Protein AF-A0A109IK95-F1 (afdb_monomer_lite)

Radius of gyration: 15.63 Å; chains: 1; bounding box: 46×41×40 Å

Foldseek 3Di:
DDDPPVPQQWLLNLLLQLCCQLPVVCSVCSVVLLVCLLVVLQDQLDDDDDRPPDDQDDDDDDRDLSSCLLNLLLQLLLPDDDPDDDPPVVVVSVVCVVVVNDRGGDDPCVLVCLVSSLVSLQVCQVVSVHDNVSSNSSSVSSSVVSPVVVVVVPD

Structure (mmCIF, N/CA/C/O backbone):
data_AF-A0A109IK95-F1
#
_entry.id   AF-A0A109IK95-F1
#
loop_
_atom_site.group_PDB
_atom_site.id
_atom_site.type_symbol
_atom_site.label_atom_id
_atom_site.label_alt_id
_atom_site.label_comp_id
_atom_site.label_asym_id
_atom_site.label_entity_id
_atom_site.label_seq_id
_atom_site.pdbx_PDB_ins_code
_atom_site.Cartn_x
_atom_site.Cartn_y
_atom_site.Cartn_z
_atom_site.occupancy
_atom_site.B_iso_or_equiv
_atom_site.auth_seq_id
_atom_site.auth_comp_id
_atom_site.auth_asym_id
_atom_site.auth_atom_id
_atom_site.pdbx_PDB_model_num
ATOM 1 N N . MET A 1 1 ? 22.476 -27.766 6.161 1.00 34.78 1 MET A N 1
ATOM 2 C CA . MET A 1 1 ? 21.146 -28.120 5.622 1.00 34.78 1 MET A CA 1
ATOM 3 C C . MET A 1 1 ? 20.211 -26.968 5.961 1.00 34.78 1 MET A C 1
ATOM 5 O O . MET A 1 1 ? 19.848 -26.834 7.115 1.00 34.78 1 MET A O 1
ATOM 9 N N . THR A 1 2 ? 20.192 -25.912 5.146 1.00 47.25 2 THR A N 1
ATOM 10 C CA . THR A 1 2 ? 19.289 -25.708 3.989 1.00 47.25 2 THR A CA 1
ATOM 11 C C . THR A 1 2 ? 17.828 -25.560 4.389 1.00 47.25 2 THR A C 1
ATOM 13 O O . THR A 1 2 ? 17.084 -26.528 4.333 1.00 47.25 2 THR A O 1
ATOM 16 N N . GLU A 1 3 ? 17.442 -24.327 4.704 1.00 32.38 3 GLU A N 1
ATOM 17 C CA . GLU A 1 3 ? 16.189 -23.728 4.240 1.00 32.38 3 GLU A CA 1
ATOM 18 C C . GLU A 1 3 ? 16.310 -22.203 4.387 1.00 32.38 3 GLU A C 1
ATOM 20 O O . GLU A 1 3 ? 15.691 -21.573 5.238 1.00 32.38 3 GLU A O 1
ATOM 25 N N . SER A 1 4 ? 17.113 -21.569 3.522 1.00 40.03 4 SER A N 1
ATOM 26 C CA . SER A 1 4 ? 16.740 -20.218 3.091 1.00 40.03 4 SER A CA 1
ATOM 27 C C . SER A 1 4 ? 15.509 -20.413 2.219 1.00 40.03 4 SER A C 1
ATOM 29 O O . SER A 1 4 ? 15.605 -20.477 0.993 1.00 40.03 4 SER A O 1
ATOM 31 N N . THR A 1 5 ? 14.358 -20.650 2.856 1.00 42.91 5 THR A N 1
ATOM 32 C CA . THR A 1 5 ? 13.072 -20.615 2.182 1.00 42.91 5 THR A CA 1
ATOM 33 C C . THR A 1 5 ? 12.976 -19.195 1.675 1.00 42.91 5 THR A C 1
ATOM 35 O O . THR A 1 5 ? 12.743 -18.256 2.432 1.00 42.91 5 THR A O 1
ATOM 38 N N . ASP A 1 6 ? 13.264 -19.052 0.392 1.00 49.34 6 ASP A N 1
ATOM 39 C CA . ASP A 1 6 ? 13.100 -17.876 -0.438 1.00 49.34 6 ASP A CA 1
ATOM 40 C C . ASP A 1 6 ? 11.605 -17.547 -0.477 1.00 49.34 6 ASP A C 1
ATOM 42 O O . ASP A 1 6 ? 10.877 -17.797 -1.446 1.00 49.34 6 ASP A O 1
ATOM 46 N N . ARG A 1 7 ? 11.106 -17.136 0.692 1.00 56.69 7 ARG A N 1
ATOM 47 C CA . ARG A 1 7 ? 9.708 -16.899 0.969 1.00 56.69 7 ARG A CA 1
ATOM 48 C C . ARG A 1 7 ? 9.412 -15.638 0.204 1.00 56.69 7 ARG A C 1
ATOM 50 O O . ARG A 1 7 ? 9.756 -14.536 0.615 1.00 56.69 7 ARG A O 1
ATOM 57 N N . SER A 1 8 ? 8.865 -15.838 -0.987 1.00 68.62 8 SER A N 1
ATOM 58 C CA . SER A 1 8 ? 8.452 -14.743 -1.844 1.00 68.62 8 SER A CA 1
ATOM 59 C C . SER A 1 8 ? 7.472 -13.905 -1.038 1.00 68.62 8 SER A C 1
ATOM 61 O O . SER A 1 8 ? 6.369 -14.380 -0.764 1.00 68.62 8 SER A O 1
ATOM 63 N N . LEU A 1 9 ? 7.917 -12.713 -0.626 1.00 79.06 9 LEU A N 1
ATOM 64 C CA . LEU A 1 9 ? 7.123 -11.746 0.123 1.00 79.06 9 LEU A CA 1
ATOM 65 C C . LEU A 1 9 ? 5.768 -11.625 -0.566 1.00 79.06 9 LEU A C 1
ATOM 67 O O . LEU A 1 9 ? 5.720 -11.419 -1.780 1.00 79.06 9 LEU A O 1
ATOM 71 N N . ARG A 1 10 ? 4.668 -11.811 0.152 1.00 85.94 10 ARG A N 1
ATOM 72 C CA . ARG A 1 10 ? 3.338 -11.632 -0.423 1.00 85.94 10 ARG A CA 1
ATOM 73 C C . ARG A 1 10 ? 2.799 -10.246 -0.121 1.00 85.94 10 ARG A C 1
ATOM 75 O O . ARG A 1 10 ? 3.334 -9.501 0.698 1.00 85.94 10 ARG A O 1
ATOM 82 N N . LEU A 1 11 ? 1.745 -9.867 -0.837 1.00 85.19 11 LEU A N 1
ATOM 83 C CA . LEU A 1 11 ? 1.084 -8.587 -0.617 1.00 85.19 11 LEU A CA 1
ATOM 84 C C . LEU A 1 11 ? 0.525 -8.492 0.809 1.00 85.19 11 LEU A C 1
ATOM 86 O O . LEU A 1 11 ? 0.658 -7.438 1.422 1.00 85.19 11 LEU A O 1
ATOM 90 N N . SER A 1 12 ? -0.067 -9.573 1.328 1.00 87.62 12 SER A N 1
ATOM 91 C CA . SER A 1 12 ? -0.533 -9.644 2.719 1.00 87.62 12 SER A CA 1
ATOM 92 C C . SER A 1 12 ? 0.603 -9.423 3.721 1.00 87.62 12 SER A C 1
ATOM 94 O O . SER A 1 12 ? 0.470 -8.547 4.568 1.00 87.62 12 SER A O 1
ATOM 96 N N . ASP A 1 13 ? 1.742 -10.106 3.559 1.00 89.75 13 ASP A N 1
ATOM 97 C CA . ASP A 1 13 ? 2.929 -9.923 4.411 1.00 89.75 13 ASP A CA 1
ATOM 98 C C . ASP A 1 13 ? 3.386 -8.453 4.432 1.00 89.75 13 ASP A C 1
ATOM 100 O O . ASP A 1 13 ? 3.570 -7.848 5.490 1.00 89.75 13 ASP A O 1
ATOM 104 N N . LEU A 1 14 ? 3.503 -7.837 3.248 1.00 89.25 14 LEU A N 1
ATOM 105 C CA . LEU A 1 14 ? 3.888 -6.431 3.121 1.00 89.25 14 LEU A CA 1
ATOM 106 C C . LEU A 1 14 ? 2.871 -5.502 3.800 1.00 89.25 14 LEU A C 1
ATOM 108 O O . LEU A 1 14 ? 3.261 -4.542 4.462 1.00 89.25 14 LEU A O 1
ATOM 112 N N . VAL A 1 15 ? 1.573 -5.767 3.643 1.00 91.19 15 VAL A N 1
ATOM 113 C CA . VAL A 1 15 ? 0.511 -4.976 4.276 1.00 91.19 15 VAL A CA 1
ATOM 114 C C . VAL A 1 15 ? 0.558 -5.109 5.794 1.00 91.19 15 VAL A C 1
ATOM 116 O O . VAL A 1 15 ? 0.481 -4.091 6.480 1.00 91.19 15 VAL A O 1
ATOM 119 N N . GLU A 1 16 ? 0.726 -6.319 6.325 1.00 91.75 16 GLU A N 1
ATOM 120 C CA . GLU A 1 16 ? 0.852 -6.545 7.765 1.00 91.75 16 GLU A CA 1
ATOM 121 C C . GLU A 1 16 ? 2.015 -5.749 8.352 1.00 91.75 16 GLU A C 1
ATOM 123 O O . GLU A 1 16 ? 1.851 -5.044 9.348 1.00 91.75 16 GLU A O 1
ATOM 128 N N . GLU A 1 17 ? 3.186 -5.813 7.721 1.00 93.94 17 GLU A N 1
ATOM 129 C CA . GLU A 1 17 ? 4.361 -5.080 8.181 1.00 93.94 17 GLU A CA 1
ATOM 130 C C . GLU A 1 17 ? 4.183 -3.560 8.083 1.00 93.94 17 GLU A C 1
ATOM 132 O O . GLU A 1 17 ? 4.618 -2.821 8.976 1.00 93.94 17 GLU A O 1
ATOM 137 N N . VAL A 1 18 ? 3.516 -3.079 7.031 1.00 94.00 18 VAL A N 1
ATOM 138 C CA . VAL A 1 18 ? 3.189 -1.658 6.868 1.00 94.00 18 VAL A CA 1
ATOM 139 C C . VAL A 1 18 ? 2.218 -1.193 7.945 1.00 94.00 18 VAL A C 1
ATOM 141 O O . VAL A 1 18 ? 2.452 -0.145 8.540 1.00 94.00 18 VAL A O 1
ATOM 144 N N . VAL A 1 19 ? 1.172 -1.961 8.252 1.00 92.88 19 VAL A N 1
ATOM 145 C CA . VAL A 1 19 ? 0.200 -1.617 9.301 1.00 92.88 19 VAL A CA 1
ATOM 146 C C . VAL A 1 19 ? 0.852 -1.655 10.677 1.00 92.88 19 VAL A C 1
ATOM 148 O O . VAL A 1 19 ? 0.712 -0.692 11.424 1.00 92.88 19 VAL A O 1
ATOM 151 N N . ARG A 1 20 ? 1.653 -2.682 10.986 1.00 94.19 20 ARG A N 1
ATOM 152 C CA . ARG A 1 20 ? 2.430 -2.738 12.238 1.00 94.19 20 ARG A CA 1
ATOM 153 C C . ARG A 1 20 ? 3.356 -1.530 12.398 1.00 94.19 20 ARG A C 1
ATOM 155 O O . ARG A 1 20 ? 3.565 -1.067 13.513 1.00 94.19 20 ARG A O 1
ATOM 162 N N . THR A 1 21 ? 3.894 -1.012 11.292 1.00 93.50 21 THR A N 1
ATOM 163 C CA . THR A 1 21 ? 4.779 0.163 11.293 1.00 93.50 21 THR A CA 1
ATOM 164 C C . THR A 1 21 ? 3.998 1.485 11.384 1.00 93.50 21 THR A C 1
ATOM 166 O O . THR A 1 21 ? 4.419 2.388 12.099 1.00 93.50 21 THR A O 1
ATOM 169 N N . ALA A 1 22 ? 2.883 1.629 10.662 1.00 91.06 22 ALA A N 1
ATOM 170 C CA . ALA A 1 22 ? 2.164 2.900 10.509 1.00 91.06 22 ALA A CA 1
ATOM 171 C C . ALA A 1 22 ? 1.025 3.118 11.521 1.00 91.06 22 ALA A C 1
ATOM 173 O O . ALA A 1 22 ? 0.701 4.259 11.846 1.00 91.06 22 ALA A O 1
ATOM 174 N N . ALA A 1 23 ? 0.391 2.039 11.975 1.00 90.19 23 ALA A N 1
ATOM 175 C CA . ALA A 1 23 ? -0.743 2.044 12.893 1.00 90.19 23 ALA A CA 1
ATOM 176 C C . ALA A 1 23 ? -0.713 0.786 13.784 1.00 90.19 23 ALA A C 1
ATOM 178 O O . ALA A 1 23 ? -1.600 -0.066 13.681 1.00 90.19 23 ALA A O 1
ATOM 179 N N . PRO A 1 24 ? 0.295 0.640 14.667 1.00 89.94 24 PRO A N 1
ATOM 180 C CA . PRO A 1 24 ? 0.443 -0.542 15.519 1.00 89.94 24 PRO A CA 1
ATOM 181 C C . PRO A 1 24 ? -0.809 -0.837 16.356 1.00 89.94 24 PRO A C 1
ATOM 183 O O . PRO A 1 24 ? -1.153 -2.002 16.548 1.00 89.94 24 PRO A O 1
ATOM 186 N N . GLN A 1 25 ? -1.538 0.198 16.776 1.00 86.94 25 GLN A N 1
ATOM 187 C CA . GLN A 1 25 ? -2.802 0.091 17.508 1.00 86.94 25 GLN A CA 1
ATOM 188 C C . GLN A 1 25 ? -3.927 -0.612 16.725 1.00 86.94 25 GLN A C 1
ATOM 190 O O . GLN A 1 25 ? -4.870 -1.109 17.330 1.00 86.94 25 GLN A O 1
ATOM 195 N N . GLU A 1 26 ? -3.833 -0.688 15.394 1.00 87.12 26 GLU A N 1
ATOM 196 C CA . GLU A 1 26 ? -4.824 -1.343 14.530 1.00 87.12 26 GLU A CA 1
ATOM 197 C C . GLU A 1 26 ? -4.424 -2.779 14.146 1.00 87.12 26 GLU A C 1
ATOM 199 O O . GLU A 1 26 ? -5.179 -3.476 13.472 1.00 87.12 26 GLU A O 1
ATOM 204 N N . THR A 1 27 ? -3.258 -3.260 14.597 1.00 89.25 27 THR A N 1
ATOM 205 C CA . THR A 1 27 ? -2.719 -4.594 14.258 1.00 89.25 27 THR A CA 1
ATOM 206 C C . THR A 1 27 ? -3.680 -5.726 14.628 1.00 89.25 27 THR A C 1
ATOM 208 O O . THR A 1 27 ? -3.740 -6.729 13.921 1.00 89.25 27 THR A O 1
ATOM 211 N N . ALA A 1 28 ? -4.470 -5.566 15.695 1.00 88.12 28 ALA A N 1
ATOM 212 C CA . ALA A 1 28 ? -5.464 -6.557 16.118 1.00 88.12 28 ALA A CA 1
ATOM 213 C C . ALA A 1 28 ? -6.548 -6.822 15.054 1.00 88.12 28 ALA A C 1
ATOM 215 O O . ALA A 1 28 ? -7.148 -7.892 15.047 1.00 88.12 28 ALA A O 1
ATOM 216 N N . LEU A 1 29 ? -6.766 -5.874 14.138 1.00 84.25 29 LEU A N 1
ATOM 217 C CA . LEU A 1 29 ? -7.758 -5.965 13.067 1.00 84.25 29 LEU A CA 1
ATOM 218 C C . LEU A 1 29 ? -7.189 -6.583 11.782 1.00 84.25 29 LEU A C 1
ATOM 220 O O . LEU A 1 29 ? -7.946 -6.867 10.856 1.00 84.25 29 LEU A O 1
ATOM 224 N N . LEU A 1 30 ? -5.871 -6.808 11.702 1.00 85.44 30 LEU A N 1
ATOM 225 C CA . LEU A 1 30 ? -5.227 -7.363 10.508 1.00 85.44 30 LEU A CA 1
ATOM 226 C C . LEU A 1 30 ? -5.818 -8.704 10.060 1.00 85.44 30 LEU A C 1
ATOM 228 O O . LEU A 1 30 ? -6.077 -8.824 8.866 1.00 85.44 30 LEU A O 1
ATOM 232 N N . PRO A 1 31 ? -6.077 -9.693 10.940 1.00 86.94 31 PRO A N 1
ATOM 233 C CA . PRO A 1 31 ? -6.631 -10.969 10.493 1.00 86.94 31 PRO A CA 1
ATOM 234 C C . PRO A 1 31 ? -7.993 -10.805 9.810 1.00 86.94 31 PRO A C 1
ATOM 236 O O . PRO A 1 31 ? -8.222 -11.371 8.743 1.00 86.94 31 PRO A O 1
ATOM 239 N N . GLU A 1 32 ? -8.871 -9.983 10.389 1.00 82.62 32 GLU A N 1
ATOM 240 C CA . GLU A 1 32 ? -10.211 -9.722 9.859 1.00 82.62 32 GLU A CA 1
ATOM 241 C C . GLU A 1 32 ? -10.151 -8.948 8.538 1.00 82.62 32 GLU A C 1
ATOM 243 O O . GLU A 1 32 ? -10.781 -9.337 7.556 1.00 82.62 32 GLU A O 1
ATOM 248 N N . VAL A 1 33 ? -9.347 -7.883 8.476 1.00 83.31 33 VAL A N 1
ATOM 249 C CA . VAL A 1 33 ? -9.224 -7.047 7.274 1.00 83.31 33 VAL A CA 1
ATOM 250 C C . VAL A 1 33 ? -8.525 -7.799 6.142 1.00 83.31 33 VAL A C 1
ATOM 252 O O . VAL A 1 33 ? -8.962 -7.712 4.997 1.00 83.31 33 VAL A O 1
ATOM 255 N N . THR A 1 34 ? -7.488 -8.587 6.432 1.00 85.88 34 THR A N 1
ATOM 256 C CA . THR A 1 34 ? -6.841 -9.456 5.439 1.00 85.88 34 THR A CA 1
ATOM 257 C C . THR A 1 34 ? -7.822 -10.504 4.919 1.00 85.88 34 THR A C 1
ATOM 259 O O . THR A 1 34 ? -7.935 -10.672 3.705 1.00 85.88 34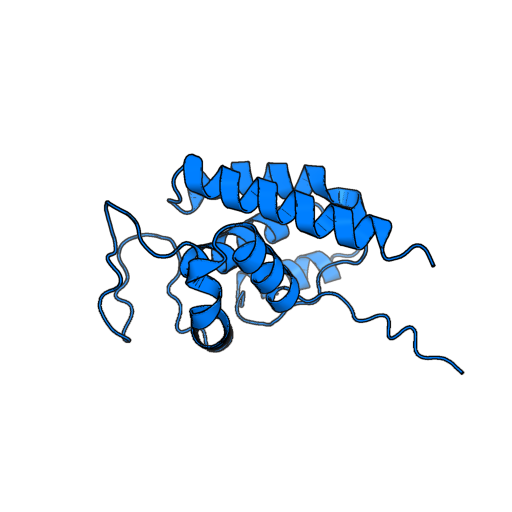 THR A O 1
ATOM 262 N N . ALA A 1 35 ? -8.591 -11.163 5.794 1.00 83.69 35 ALA A N 1
ATOM 263 C CA . ALA A 1 35 ? -9.613 -12.119 5.370 1.00 83.69 35 ALA A CA 1
ATOM 264 C C . ALA A 1 35 ? -10.682 -11.454 4.488 1.00 83.69 35 ALA A C 1
ATOM 266 O O . ALA A 1 35 ? -10.978 -11.956 3.405 1.00 83.69 35 ALA A O 1
ATOM 267 N N . ALA A 1 36 ? -11.194 -10.288 4.891 1.00 79.81 36 ALA A N 1
ATOM 268 C CA . ALA A 1 36 ? -12.177 -9.528 4.124 1.00 79.81 36 ALA A CA 1
ATOM 269 C C . ALA A 1 36 ? -11.620 -9.044 2.772 1.00 79.81 36 ALA A C 1
ATOM 271 O O . ALA A 1 36 ? -12.337 -9.034 1.771 1.00 79.81 36 ALA A O 1
ATOM 272 N N . TRP A 1 37 ? -10.338 -8.669 2.699 1.00 80.62 37 TRP A N 1
ATOM 273 C CA . TRP A 1 37 ? -9.678 -8.329 1.435 1.00 80.62 37 TRP A CA 1
ATOM 274 C C . TRP A 1 37 ? -9.635 -9.528 0.486 1.00 80.62 37 TRP A C 1
ATOM 276 O O . TRP A 1 37 ? -10.023 -9.414 -0.678 1.00 80.62 37 TRP A O 1
ATOM 286 N N . LEU A 1 38 ? -9.184 -10.680 0.988 1.00 81.81 38 LEU A N 1
ATOM 287 C CA . LEU A 1 38 ? -9.022 -11.902 0.201 1.00 81.81 38 LEU A CA 1
ATOM 288 C C . LEU A 1 38 ? -10.367 -12.505 -0.226 1.00 81.81 38 LEU A C 1
ATOM 290 O O . LEU A 1 38 ? -10.492 -12.992 -1.348 1.00 81.81 38 LEU A O 1
ATOM 294 N N . ALA A 1 39 ? -11.391 -12.408 0.625 1.00 77.38 39 ALA A N 1
ATOM 295 C CA . ALA A 1 39 ? -12.770 -12.765 0.289 1.00 77.38 39 ALA A CA 1
ATOM 296 C C . ALA A 1 39 ? -13.398 -11.792 -0.725 1.00 77.38 39 ALA A C 1
ATOM 298 O O . ALA A 1 39 ? -14.318 -12.145 -1.462 1.00 77.38 39 ALA A O 1
ATOM 299 N N . GLY A 1 40 ? -12.864 -10.571 -0.821 1.00 70.56 40 GLY A N 1
ATOM 300 C CA . GLY A 1 40 ? -13.411 -9.521 -1.670 1.00 70.56 40 GLY A CA 1
ATOM 301 C C . GLY A 1 40 ? -14.565 -8.740 -1.061 1.00 70.56 40 GLY A C 1
ATOM 302 O O . GLY A 1 40 ? -15.296 -8.073 -1.796 1.00 70.56 40 GLY A O 1
ATOM 303 N N . ASP A 1 41 ? -14.700 -8.810 0.256 1.00 69.00 41 ASP A N 1
ATOM 304 C CA . ASP A 1 41 ? -15.738 -8.146 1.034 1.00 69.00 41 ASP A CA 1
ATOM 305 C C . ASP A 1 41 ? -15.366 -6.699 1.387 1.00 69.00 41 ASP A C 1
ATOM 307 O O . ASP A 1 41 ? -16.238 -5.892 1.718 1.00 69.00 41 ASP A O 1
ATOM 311 N N . LEU A 1 42 ? -14.084 -6.328 1.270 1.00 66.06 42 LEU A N 1
ATOM 312 C CA . LEU A 1 42 ? -13.667 -4.926 1.303 1.00 66.06 42 LEU A CA 1
ATOM 313 C C . LEU A 1 42 ? -14.068 -4.230 -0.008 1.00 66.06 42 LEU A C 1
ATOM 315 O O . LEU A 1 42 ? -13.677 -4.642 -1.105 1.00 66.06 42 LEU A O 1
ATOM 319 N N . GLY A 1 43 ? -14.875 -3.172 0.114 1.00 53.44 43 GLY A N 1
ATOM 320 C CA . GLY A 1 43 ? -15.334 -2.367 -1.019 1.00 53.44 43 GLY A CA 1
ATOM 321 C C . GLY A 1 43 ? -14.183 -1.673 -1.755 1.00 53.44 43 GLY A C 1
ATOM 322 O O . GLY A 1 43 ? -13.128 -1.406 -1.179 1.00 53.44 43 GLY A O 1
ATOM 323 N N . GLU A 1 44 ? -14.382 -1.361 -3.040 1.00 50.62 44 GLU A N 1
ATOM 324 C CA . GLU A 1 44 ? -13.425 -0.531 -3.776 1.00 50.62 44 GLU A CA 1
ATOM 325 C C . GLU A 1 44 ? -13.428 0.906 -3.232 1.00 50.62 44 GLU A C 1
ATOM 327 O O . GLU A 1 44 ? -14.497 1.455 -2.940 1.00 50.62 44 GLU A O 1
ATOM 332 N N . PRO A 1 45 ? -12.260 1.563 -3.134 1.00 48.44 45 PRO A N 1
ATOM 333 C CA . PRO A 1 45 ? -12.167 2.947 -2.693 1.00 48.44 45 PRO A CA 1
ATOM 334 C C . PRO A 1 45 ? -12.577 3.913 -3.817 1.00 48.44 45 PRO A C 1
ATOM 336 O O . PRO A 1 45 ? -11.782 4.742 -4.240 1.00 48.44 45 PRO A O 1
ATOM 339 N N . VAL A 1 46 ? -13.801 3.818 -4.345 1.00 37.16 46 VAL A N 1
ATOM 340 C CA . VAL A 1 46 ? -14.394 4.884 -5.167 1.00 37.16 46 VAL A CA 1
ATOM 341 C C . VAL A 1 46 ? -15.906 4.946 -4.942 1.00 37.16 46 VAL A C 1
ATOM 343 O O . VAL A 1 46 ? -16.642 4.041 -5.311 1.00 37.16 46 VAL A O 1
ATOM 346 N N . ARG A 1 47 ? -16.339 6.083 -4.381 1.00 36.06 47 ARG A N 1
ATOM 347 C CA . ARG A 1 47 ? -17.719 6.594 -4.283 1.00 36.06 47 ARG A CA 1
ATOM 348 C C . ARG A 1 47 ? -18.753 5.631 -3.681 1.00 36.06 47 ARG A C 1
ATOM 350 O O . ARG A 1 47 ? -19.427 4.895 -4.382 1.00 36.06 47 ARG A O 1
ATOM 357 N N . VAL A 1 48 ? -18.967 5.802 -2.373 1.00 39.41 48 VAL A N 1
ATOM 358 C CA . VAL A 1 48 ? -20.229 5.496 -1.671 1.00 39.41 48 VAL A CA 1
ATOM 359 C C . VAL A 1 48 ? -20.732 4.064 -1.910 1.00 39.41 48 VAL A C 1
ATOM 361 O O . VAL A 1 48 ? -21.744 3.836 -2.564 1.00 39.41 48 VAL A O 1
ATOM 364 N N . GLY A 1 49 ? -20.036 3.081 -1.341 1.00 32.44 49 GLY A N 1
ATOM 365 C CA . GLY A 1 49 ? -20.464 1.683 -1.356 1.00 32.44 49 GLY A CA 1
ATOM 366 C C . GLY A 1 49 ? -20.509 1.115 0.055 1.00 32.44 49 GLY A C 1
ATOM 367 O O . GLY A 1 49 ? -19.469 0.928 0.674 1.00 32.44 49 GLY A O 1
ATOM 368 N N . ARG A 1 50 ? -21.720 0.862 0.565 1.00 37.31 50 ARG A N 1
ATOM 369 C CA . ARG A 1 50 ? -22.005 0.183 1.843 1.00 37.31 50 ARG A CA 1
ATOM 370 C C . ARG A 1 50 ? -21.123 -1.061 2.025 1.00 37.31 50 ARG A C 1
ATOM 372 O O . ARG A 1 50 ? -21.312 -2.045 1.314 1.00 37.31 50 ARG A O 1
ATOM 379 N N . TRP A 1 51 ? -20.264 -1.064 3.043 1.00 43.62 51 TRP A N 1
ATOM 380 C CA . TRP A 1 51 ? -19.763 -2.312 3.618 1.00 43.62 51 TRP A CA 1
ATOM 381 C C . TRP A 1 51 ? -20.916 -3.011 4.362 1.00 43.62 51 TRP A C 1
ATOM 383 O O . TRP A 1 51 ? -21.680 -2.368 5.088 1.00 43.62 51 TRP A O 1
ATOM 393 N N . ARG A 1 52 ? -21.086 -4.320 4.139 1.00 39.47 52 ARG A N 1
ATOM 394 C CA . ARG A 1 52 ? -22.170 -5.150 4.705 1.00 39.47 52 ARG A CA 1
ATOM 395 C C . ARG A 1 52 ? -21.805 -5.803 6.050 1.00 39.47 52 ARG A C 1
ATOM 397 O O . ARG A 1 52 ? -22.491 -6.733 6.452 1.00 39.47 52 ARG A O 1
ATOM 404 N N . GLY A 1 53 ? -20.778 -5.309 6.745 1.00 40.00 53 GLY A N 1
ATOM 405 C CA . GLY A 1 53 ? -20.337 -5.841 8.045 1.00 40.00 53 GLY A CA 1
ATOM 406 C C . GLY A 1 53 ? -20.475 -4.898 9.252 1.00 40.00 53 GLY A C 1
ATOM 407 O O . GLY A 1 53 ? -20.122 -5.286 10.356 1.00 40.00 53 GLY A O 1
ATOM 408 N N . GLY A 1 54 ? -21.000 -3.675 9.087 1.00 37.38 54 GLY A N 1
ATOM 409 C CA . GLY A 1 54 ? -21.148 -2.694 10.181 1.00 37.38 54 GLY A CA 1
ATOM 410 C C . GLY A 1 54 ? -20.561 -1.329 9.823 1.00 37.38 54 GLY A C 1
ATOM 411 O O . GLY A 1 54 ? -19.504 -1.235 9.245 1.00 37.38 54 GLY A O 1
ATOM 412 N N . ARG A 1 55 ? -21.238 -0.211 10.071 1.00 37.56 55 ARG A N 1
ATOM 413 C CA . ARG A 1 55 ? -20.767 1.107 9.591 1.00 37.56 55 ARG A CA 1
ATOM 414 C C . ARG A 1 55 ? -19.338 1.445 10.071 1.00 37.56 55 ARG A C 1
ATOM 416 O O . ARG A 1 55 ? -19.181 1.957 11.170 1.00 37.56 55 ARG A O 1
ATOM 423 N N . ILE A 1 56 ? -18.325 1.269 9.223 1.00 41.81 56 ILE A N 1
ATOM 424 C CA . ILE A 1 56 ? -17.078 2.034 9.306 1.00 41.81 56 ILE A CA 1
ATOM 425 C C . ILE A 1 56 ? -17.285 3.224 8.371 1.00 41.81 56 ILE A C 1
ATOM 427 O O . ILE A 1 56 ? -17.507 3.050 7.172 1.00 41.81 56 ILE A O 1
ATOM 431 N N . GLY A 1 57 ? -17.368 4.415 8.967 1.00 37.25 57 GLY A N 1
ATOM 432 C CA . GLY A 1 57 ? -17.821 5.656 8.343 1.00 37.25 57 GLY A CA 1
ATOM 433 C C . GLY A 1 57 ? -17.165 5.926 6.992 1.00 37.25 57 GLY A C 1
ATOM 434 O O . GLY A 1 57 ? -15.954 6.093 6.879 1.00 37.25 57 GLY A O 1
ATOM 435 N N . VAL A 1 58 ? -18.001 5.982 5.958 1.00 40.03 58 VAL A N 1
ATOM 436 C CA . VAL A 1 58 ? -17.638 6.467 4.631 1.00 40.03 58 VAL A CA 1
ATOM 437 C C . VAL A 1 58 ? -17.901 7.970 4.628 1.00 40.03 58 VAL A C 1
ATOM 439 O O . VAL A 1 58 ? -19.046 8.393 4.494 1.00 40.03 58 VAL A O 1
ATOM 442 N N . GLY A 1 59 ? -16.829 8.749 4.772 1.00 38.22 59 GLY A N 1
ATOM 443 C CA . GLY A 1 59 ? -16.813 10.201 4.599 1.00 38.22 59 GLY A CA 1
ATOM 444 C C . GLY A 1 59 ? -16.571 10.979 5.891 1.00 38.22 59 GLY A C 1
ATOM 445 O O . GLY A 1 59 ? -17.458 11.036 6.730 1.00 38.22 59 GLY A O 1
ATOM 446 N N . LEU A 1 60 ? -15.418 11.662 5.936 1.00 40.56 60 LEU A N 1
ATOM 447 C CA . LEU A 1 60 ? -15.059 12.740 6.871 1.00 40.56 60 LEU A CA 1
ATOM 448 C C . LEU A 1 60 ? -14.743 12.247 8.306 1.00 40.56 60 LEU A C 1
ATOM 450 O O . LEU A 1 60 ? -15.618 11.798 9.030 1.00 40.56 60 LEU A O 1
ATOM 454 N N . ASP A 1 61 ? -13.464 12.351 8.683 1.00 38.50 61 ASP A N 1
ATOM 455 C CA . ASP A 1 61 ? -12.834 11.919 9.946 1.00 38.50 61 ASP A CA 1
ATOM 456 C C . ASP A 1 61 ? -12.666 10.403 10.208 1.00 38.50 61 ASP A C 1
ATOM 458 O O . ASP A 1 61 ? -13.271 9.537 9.585 1.00 38.50 61 ASP A O 1
ATOM 462 N N . ASP A 1 62 ? -11.652 10.092 11.018 1.00 48.12 62 ASP A N 1
ATOM 463 C CA . ASP A 1 62 ? -10.651 9.041 10.800 1.00 48.12 62 ASP A CA 1
ATOM 464 C C . ASP A 1 62 ? -11.127 7.561 10.726 1.00 48.12 62 ASP A C 1
ATOM 466 O O . ASP A 1 62 ? -11.067 6.818 11.701 1.00 48.12 62 ASP A O 1
ATOM 470 N N . GLY A 1 63 ? -11.452 7.048 9.531 1.00 64.94 63 GLY A N 1
ATOM 471 C CA . GLY A 1 63 ? -11.561 5.590 9.296 1.00 64.94 63 GLY A CA 1
ATOM 472 C C . GLY A 1 63 ? -10.224 4.854 9.519 1.00 64.94 63 GLY A C 1
ATOM 473 O O . GLY A 1 63 ? -9.174 5.419 9.241 1.00 64.94 63 GLY A O 1
ATOM 474 N N . LEU A 1 64 ? -10.219 3.608 9.986 1.00 76.88 64 LEU A N 1
ATOM 475 C CA . LEU A 1 64 ? -8.990 2.866 10.326 1.00 76.88 64 LEU A CA 1
ATOM 476 C C . LEU A 1 64 ? -7.979 2.783 9.161 1.00 76.88 64 LEU A C 1
ATOM 478 O O .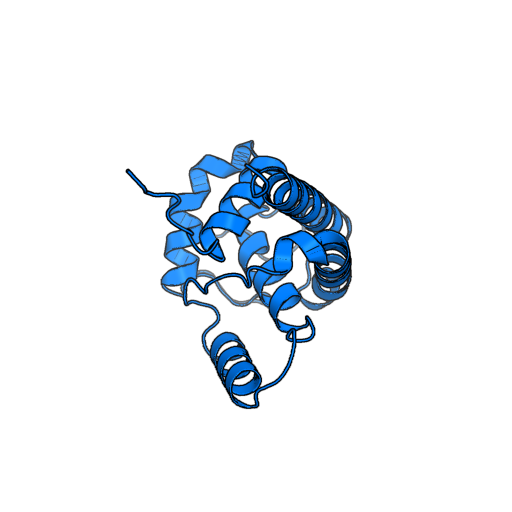 LEU A 1 64 ? -8.356 2.449 8.031 1.00 76.88 64 LEU A O 1
ATOM 482 N N . LEU A 1 65 ? -6.694 3.049 9.420 1.00 83.38 65 LEU A N 1
ATOM 483 C CA . LEU A 1 65 ? -5.619 2.981 8.421 1.00 83.38 65 LEU A CA 1
ATOM 484 C C . LEU A 1 65 ? -5.531 1.594 7.762 1.00 83.38 65 LEU A C 1
ATOM 486 O O . LEU A 1 65 ? -5.376 1.510 6.543 1.00 83.38 65 LEU A O 1
ATOM 490 N N . VAL A 1 66 ? -5.693 0.517 8.533 1.00 83.88 66 VAL A N 1
ATOM 491 C CA . VAL A 1 66 ? -5.629 -0.885 8.084 1.00 83.88 66 VAL A CA 1
ATOM 492 C C . VAL A 1 66 ? -6.583 -1.171 6.919 1.00 83.88 66 VAL A C 1
ATOM 494 O O . VAL A 1 66 ? -6.248 -1.939 6.020 1.00 83.88 66 VAL A O 1
ATOM 497 N N . THR A 1 67 ? -7.723 -0.475 6.853 1.00 83.38 67 THR A N 1
ATOM 498 C CA . THR A 1 67 ? -8.725 -0.657 5.786 1.00 83.38 67 THR A CA 1
ATOM 499 C C . THR A 1 67 ? -8.306 -0.053 4.445 1.00 83.38 67 THR A C 1
ATOM 501 O O . THR A 1 67 ? -8.808 -0.462 3.399 1.00 83.38 67 THR A O 1
ATOM 504 N N . VAL A 1 68 ? -7.366 0.902 4.448 1.00 82.31 68 VAL A N 1
ATOM 505 C CA . VAL A 1 68 ? -6.910 1.601 3.236 1.00 82.31 68 VAL A CA 1
ATOM 506 C C . VAL A 1 68 ? -5.528 1.153 2.756 1.00 82.31 68 VAL A C 1
ATOM 508 O O . VAL A 1 68 ? -5.190 1.412 1.600 1.00 82.31 68 VAL A O 1
ATOM 511 N N . VAL A 1 69 ? -4.740 0.443 3.577 1.00 88.25 69 VAL A N 1
ATOM 512 C CA . VAL A 1 69 ? -3.390 -0.014 3.189 1.00 88.25 69 VAL A CA 1
ATOM 513 C C . VAL A 1 69 ? -3.434 -0.981 2.002 1.00 88.25 69 VAL A C 1
ATOM 515 O O . VAL A 1 69 ? -2.714 -0.765 1.025 1.00 88.25 69 VAL A O 1
ATOM 518 N N . PHE A 1 70 ? -4.306 -1.996 2.036 1.00 85.06 70 PHE A N 1
ATOM 519 C CA . PHE A 1 70 ? -4.468 -2.955 0.934 1.00 85.06 70 PHE A CA 1
ATOM 520 C C . PHE A 1 70 ? -4.795 -2.268 -0.406 1.00 85.06 70 PHE A C 1
ATOM 522 O O . PHE A 1 70 ? -4.029 -2.450 -1.361 1.00 85.06 70 PHE A O 1
ATOM 529 N N . PRO A 1 71 ? -5.861 -1.444 -0.515 1.00 81.75 71 PRO A N 1
ATOM 530 C CA . PRO A 1 71 ? -6.170 -0.753 -1.762 1.00 81.75 71 PRO A CA 1
ATOM 531 C C . PRO A 1 71 ? -5.046 0.164 -2.251 1.00 81.75 71 PRO A C 1
ATOM 533 O O . PRO A 1 71 ? -4.722 0.154 -3.440 1.00 81.75 71 PRO A O 1
ATOM 536 N N . VAL A 1 72 ? -4.427 0.937 -1.350 1.00 85.12 72 VAL A N 1
ATOM 537 C CA . VAL A 1 72 ? -3.368 1.892 -1.704 1.00 85.12 72 VAL A CA 1
ATOM 538 C C . VAL A 1 72 ? -2.131 1.171 -2.231 1.00 85.12 72 VAL A C 1
ATOM 540 O O . VAL A 1 72 ? -1.648 1.516 -3.311 1.00 85.12 72 VAL A O 1
ATOM 543 N N . LEU A 1 73 ? -1.634 0.154 -1.518 1.00 86.88 73 LEU A N 1
ATOM 544 C CA . LEU A 1 73 ? -0.458 -0.603 -1.949 1.00 86.88 73 LEU A CA 1
ATOM 545 C C . LEU A 1 73 ? -0.735 -1.376 -3.235 1.00 86.88 73 LEU A C 1
ATOM 547 O O . LEU A 1 73 ? 0.072 -1.322 -4.159 1.00 86.88 73 LEU A O 1
ATOM 551 N N . THR A 1 74 ? -1.895 -2.022 -3.356 1.00 84.56 74 THR A N 1
ATOM 552 C CA . THR A 1 74 ? -2.267 -2.739 -4.585 1.00 84.56 74 THR A CA 1
ATOM 553 C C . THR A 1 74 ? -2.290 -1.799 -5.787 1.00 84.56 74 THR A C 1
ATOM 555 O O . THR A 1 74 ? -1.705 -2.094 -6.834 1.00 84.56 74 THR A O 1
ATOM 558 N N . ALA A 1 75 ? -2.921 -0.632 -5.641 1.00 81.19 75 ALA A N 1
ATOM 559 C CA . ALA A 1 75 ? -2.982 0.360 -6.702 1.00 81.19 75 ALA A CA 1
ATOM 560 C C . ALA A 1 75 ? -1.594 0.948 -7.021 1.00 81.19 75 ALA A C 1
ATOM 562 O O . ALA A 1 75 ? -1.263 1.073 -8.202 1.00 81.19 75 ALA A O 1
ATOM 563 N N . ALA A 1 76 ? -0.755 1.231 -6.019 1.00 85.94 76 ALA A N 1
ATOM 564 C CA . ALA A 1 76 ? 0.620 1.702 -6.207 1.00 85.94 76 ALA A CA 1
ATOM 565 C C . ALA A 1 76 ? 1.476 0.685 -6.968 1.00 85.94 76 ALA A C 1
ATOM 567 O O . ALA A 1 76 ? 2.060 1.009 -8.005 1.00 85.94 76 ALA A O 1
ATOM 568 N N . LEU A 1 77 ? 1.477 -0.570 -6.518 1.00 83.38 77 LEU A N 1
ATOM 569 C CA . LEU A 1 77 ? 2.229 -1.651 -7.147 1.00 83.38 77 LEU A CA 1
ATOM 570 C C . LEU A 1 77 ? 1.751 -1.913 -8.580 1.00 83.38 77 LEU A C 1
ATOM 572 O O . LEU A 1 77 ? 2.575 -2.144 -9.462 1.00 83.38 77 LEU A O 1
ATOM 576 N N . SER A 1 78 ? 0.446 -1.784 -8.850 1.00 75.88 78 SER A N 1
ATOM 577 C CA . SER A 1 78 ? -0.111 -1.941 -10.202 1.00 75.88 78 SER A CA 1
ATOM 578 C C . SER A 1 78 ? 0.365 -0.888 -11.212 1.00 75.88 78 SER A C 1
ATOM 580 O O . SER A 1 78 ? 0.276 -1.117 -12.420 1.00 75.88 78 SER A O 1
ATOM 582 N N . ARG A 1 79 ? 0.847 0.268 -10.733 1.00 76.00 79 ARG A N 1
ATOM 583 C CA . ARG A 1 79 ? 1.363 1.365 -11.565 1.00 76.00 79 ARG A CA 1
ATOM 584 C C . ARG A 1 79 ? 2.869 1.296 -11.779 1.00 76.00 79 ARG A C 1
ATOM 586 O O . ARG A 1 79 ? 3.391 2.049 -12.598 1.00 76.00 79 ARG A O 1
ATOM 593 N N . MET A 1 80 ? 3.571 0.417 -11.072 1.00 77.25 80 MET A N 1
ATOM 594 C CA . MET A 1 80 ? 5.010 0.315 -11.235 1.00 77.25 80 MET A CA 1
ATOM 595 C C . MET A 1 80 ? 5.387 -0.367 -12.557 1.00 77.25 80 MET A C 1
ATOM 597 O O . MET A 1 80 ? 4.762 -1.356 -12.952 1.00 77.25 80 MET A O 1
ATOM 601 N N . PRO A 1 81 ? 6.452 0.101 -13.230 1.00 66.19 81 PRO A N 1
ATOM 602 C CA . PRO A 1 81 ? 6.961 -0.558 -14.421 1.00 66.19 81 PRO A CA 1
ATOM 603 C C . PRO A 1 81 ? 7.481 -1.954 -14.060 1.00 66.19 81 PRO A C 1
ATOM 605 O O . PRO A 1 81 ? 8.312 -2.113 -13.159 1.00 66.19 81 PRO A O 1
ATOM 608 N N . ALA A 1 82 ? 7.007 -2.981 -14.769 1.00 59.12 82 ALA A N 1
ATOM 609 C CA . ALA A 1 82 ? 7.515 -4.336 -14.596 1.00 59.12 82 ALA A CA 1
ATOM 610 C C . ALA A 1 82 ? 9.032 -4.362 -14.891 1.00 59.12 82 ALA A C 1
ATOM 612 O O . ALA A 1 82 ? 9.446 -3.834 -15.925 1.00 59.12 82 ALA A O 1
ATOM 613 N N . PRO A 1 83 ? 9.876 -4.931 -14.009 1.00 52.59 83 PRO A N 1
ATOM 614 C CA . PRO A 1 83 ? 11.264 -5.212 -14.362 1.00 52.59 83 PRO A CA 1
ATOM 615 C C . PRO A 1 83 ? 11.274 -6.198 -15.539 1.00 52.59 83 PRO A C 1
ATOM 617 O O . PRO A 1 83 ? 10.597 -7.216 -15.454 1.00 52.59 83 PRO A O 1
ATOM 620 N N . GLY A 1 84 ? 11.976 -5.842 -16.621 1.00 47.62 84 GLY A N 1
ATOM 621 C CA . GLY A 1 84 ? 12.371 -6.706 -17.743 1.00 47.62 84 GLY A CA 1
ATOM 622 C C . GLY A 1 84 ? 11.333 -7.699 -18.291 1.00 47.62 84 GLY A C 1
ATOM 623 O O . GLY A 1 84 ? 11.178 -8.787 -17.753 1.00 47.62 84 GLY A O 1
ATOM 624 N N . ALA A 1 85 ? 10.749 -7.353 -19.444 1.00 48.19 85 ALA A N 1
ATOM 625 C CA . ALA A 1 85 ? 10.092 -8.243 -20.412 1.00 48.19 85 ALA A CA 1
ATOM 626 C C . ALA A 1 85 ? 8.763 -8.948 -20.017 1.00 48.19 85 ALA A C 1
ATOM 628 O O . ALA A 1 85 ? 8.284 -8.946 -18.890 1.00 48.19 85 ALA A O 1
ATOM 629 N N . GLU A 1 86 ? 8.116 -9.492 -21.047 1.00 51.28 86 GLU A N 1
ATOM 630 C CA . GLU A 1 86 ? 6.864 -10.254 -21.083 1.00 51.28 86 GLU A CA 1
ATOM 631 C C . GLU A 1 86 ? 5.510 -9.515 -21.016 1.00 51.28 86 GLU A C 1
ATOM 633 O O . GLU A 1 86 ? 4.955 -9.153 -19.971 1.00 51.28 86 GLU A O 1
ATOM 638 N N . ARG A 1 87 ? 4.830 -9.536 -22.175 1.00 53.94 87 ARG A N 1
ATOM 639 C CA . ARG A 1 87 ? 3.363 -9.429 -22.324 1.00 53.94 87 ARG A CA 1
ATOM 640 C C . ARG A 1 87 ? 2.597 -10.301 -21.305 1.00 53.94 87 ARG A C 1
ATOM 642 O O . ARG A 1 87 ? 1.476 -9.948 -20.935 1.00 53.94 87 ARG A O 1
ATOM 649 N N . GLY A 1 88 ? 3.198 -11.399 -20.830 1.00 52.25 88 GLY A N 1
ATOM 650 C CA . GLY A 1 88 ? 2.678 -12.277 -19.776 1.00 52.25 88 GLY A CA 1
ATOM 651 C C . GLY A 1 88 ? 2.550 -11.599 -18.409 1.00 52.25 88 GLY A C 1
ATOM 652 O O . GLY A 1 88 ? 1.482 -11.679 -17.797 1.00 52.25 88 GLY A O 1
ATOM 653 N N . ARG A 1 89 ? 3.562 -10.834 -17.966 1.00 54.69 89 ARG A N 1
ATOM 654 C CA . ARG A 1 89 ? 3.460 -10.016 -16.744 1.00 54.69 89 ARG A CA 1
ATOM 655 C 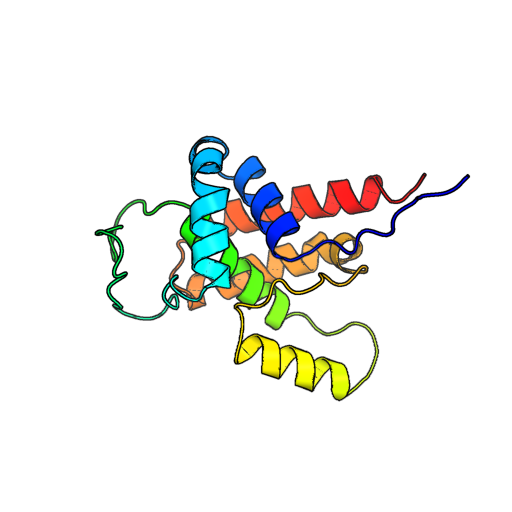C . ARG A 1 89 ? 2.363 -8.978 -16.910 1.00 54.69 89 ARG A C 1
ATOM 657 O O . ARG A 1 89 ? 1.507 -8.886 -16.044 1.00 54.69 89 ARG A O 1
ATOM 664 N N . ARG A 1 90 ? 2.303 -8.259 -18.038 1.00 53.00 90 ARG A N 1
ATOM 665 C CA . ARG A 1 90 ? 1.247 -7.254 -18.290 1.00 53.00 90 ARG A CA 1
ATOM 666 C C . ARG A 1 90 ? -0.165 -7.851 -18.208 1.00 53.00 90 ARG A C 1
ATOM 668 O O . ARG A 1 90 ? -1.044 -7.225 -17.626 1.00 53.00 90 ARG A O 1
ATOM 675 N N . ARG A 1 91 ? -0.387 -9.068 -18.724 1.00 57.25 91 ARG A N 1
ATOM 676 C CA . ARG A 1 91 ? -1.664 -9.795 -18.579 1.00 57.25 91 ARG A CA 1
ATOM 677 C C . ARG A 1 91 ? -1.919 -10.251 -17.141 1.00 57.25 91 ARG A C 1
ATOM 679 O O . ARG A 1 91 ? -3.052 -10.141 -16.689 1.00 57.25 91 ARG A O 1
ATOM 686 N N . ARG A 1 92 ? -0.898 -10.715 -16.411 1.00 57.03 92 ARG A N 1
ATOM 687 C CA . ARG A 1 92 ? -1.004 -11.048 -14.977 1.00 57.03 92 ARG A CA 1
ATOM 688 C C . ARG A 1 92 ? -1.347 -9.808 -14.146 1.00 57.03 92 ARG A C 1
ATOM 690 O O . ARG A 1 92 ? -2.256 -9.870 -13.336 1.00 57.03 92 ARG A O 1
ATOM 697 N N . TRP A 1 93 ? -0.723 -8.668 -14.433 1.00 54.50 93 TRP A N 1
ATOM 698 C CA . TRP A 1 93 ? -1.029 -7.364 -13.843 1.00 54.50 93 TRP A CA 1
ATOM 699 C C . TRP A 1 93 ? -2.436 -6.882 -14.197 1.00 54.50 93 TRP A C 1
ATOM 701 O O . TRP A 1 93 ? -3.160 -6.425 -13.326 1.00 54.50 93 TRP A O 1
ATOM 711 N N . GLN A 1 94 ? -2.883 -7.032 -15.445 1.00 55.84 94 GLN A N 1
ATOM 712 C CA . GLN A 1 94 ? -4.269 -6.729 -15.822 1.00 55.84 94 GLN A CA 1
ATOM 713 C C . GLN A 1 94 ? -5.277 -7.673 -15.153 1.00 55.84 94 GLN A C 1
ATOM 715 O O . GLN A 1 94 ? -6.361 -7.229 -14.789 1.00 55.84 94 GLN A O 1
ATOM 720 N N . ARG A 1 95 ? -4.929 -8.951 -14.950 1.00 55.72 95 ARG A N 1
ATOM 721 C CA . ARG A 1 95 ? -5.732 -9.891 -14.156 1.00 55.72 95 ARG A CA 1
ATOM 722 C C . ARG A 1 95 ? -5.749 -9.510 -12.679 1.00 55.72 95 ARG A C 1
ATOM 724 O O . ARG A 1 95 ? -6.821 -9.544 -12.105 1.00 55.72 95 ARG A O 1
ATOM 731 N N . LEU A 1 96 ? -4.636 -9.057 -12.104 1.00 54.62 96 LEU A N 1
ATOM 732 C CA . LEU A 1 96 ? -4.584 -8.489 -10.750 1.00 54.62 96 LEU A CA 1
ATOM 733 C C . LEU A 1 96 ? -5.415 -7.205 -10.640 1.00 54.62 96 LEU A C 1
ATOM 735 O O . LEU A 1 96 ? -6.066 -6.987 -9.634 1.00 54.62 96 LEU A O 1
ATOM 739 N N . ARG A 1 97 ? -5.483 -6.382 -11.693 1.00 52.41 97 ARG A N 1
ATOM 740 C CA . ARG A 1 97 ? -6.405 -5.232 -11.741 1.00 52.41 97 ARG A CA 1
ATOM 741 C C . ARG A 1 97 ? -7.879 -5.645 -11.843 1.00 52.41 97 ARG A C 1
ATOM 743 O O . ARG A 1 97 ? -8.731 -4.857 -11.470 1.00 52.41 97 ARG A O 1
ATOM 750 N N . ARG A 1 98 ? -8.179 -6.844 -12.362 1.00 51.34 98 ARG A N 1
ATOM 751 C CA . ARG A 1 98 ? -9.541 -7.416 -12.443 1.00 51.34 98 ARG A CA 1
ATOM 752 C C . ARG A 1 98 ? -9.910 -8.273 -11.223 1.00 51.34 98 ARG A C 1
ATOM 754 O O . ARG A 1 98 ? -11.086 -8.436 -10.937 1.00 51.34 98 ARG A O 1
ATOM 761 N N . HIS A 1 99 ? -8.911 -8.795 -10.514 1.00 52.59 99 HIS A N 1
ATOM 762 C CA . HIS A 1 99 ? -9.014 -9.584 -9.288 1.00 52.59 99 HIS A CA 1
ATOM 763 C C . HIS A 1 99 ? -7.890 -9.173 -8.315 1.00 52.59 99 HIS A C 1
ATOM 765 O O . HIS A 1 99 ? -6.935 -9.931 -8.127 1.00 52.59 99 HIS A O 1
ATOM 771 N N . PRO A 1 100 ? -7.976 -7.986 -7.683 1.00 52.78 100 PRO A N 1
ATOM 772 C CA . PRO A 1 100 ? -6.975 -7.506 -6.715 1.00 52.78 100 PRO A CA 1
ATOM 773 C C . PRO A 1 100 ? -6.930 -8.327 -5.412 1.00 52.78 100 PRO A C 1
ATOM 775 O O . PRO A 1 100 ? -6.099 -8.084 -4.545 1.00 52.78 100 PRO A O 1
ATOM 778 N N . ARG A 1 101 ? -7.821 -9.317 -5.297 1.00 57.97 101 ARG A N 1
ATOM 779 C CA . ARG A 1 101 ? -8.162 -10.091 -4.096 1.00 57.97 101 ARG A CA 1
ATOM 780 C C . ARG A 1 101 ? -7.377 -11.398 -3.961 1.00 57.97 101 ARG A C 1
ATOM 782 O O . ARG A 1 101 ? -7.680 -12.221 -3.111 1.00 57.97 101 ARG A O 1
ATOM 789 N N . VAL A 1 102 ? -6.385 -11.614 -4.823 1.00 61.22 102 VAL A N 1
ATOM 790 C CA . VAL A 1 102 ? -5.454 -12.740 -4.697 1.00 61.22 102 VAL A CA 1
ATOM 791 C C . VAL A 1 102 ? -4.221 -12.237 -3.969 1.00 61.22 102 VAL A C 1
ATOM 793 O O . VAL A 1 102 ? -3.655 -11.217 -4.362 1.00 61.22 102 VAL A O 1
ATOM 796 N N . ASP A 1 103 ? -3.802 -12.966 -2.939 1.00 71.81 103 ASP A N 1
ATOM 797 C CA . ASP A 1 103 ? -2.565 -12.727 -2.201 1.00 71.81 103 ASP A CA 1
ATOM 798 C C . ASP A 1 103 ? -1.344 -12.902 -3.121 1.00 71.81 103 ASP A C 1
ATOM 800 O O . ASP A 1 103 ? -0.771 -13.984 -3.272 1.00 71.81 103 ASP A O 1
ATOM 804 N N . ALA A 1 104 ? -1.033 -11.840 -3.860 1.00 71.69 104 ALA A N 1
ATOM 805 C CA . ALA A 1 104 ? -0.095 -11.888 -4.962 1.00 71.69 104 ALA A CA 1
ATOM 806 C C . ALA A 1 104 ? 1.349 -11.883 -4.445 1.00 71.69 104 ALA A C 1
ATOM 808 O O . ALA A 1 104 ? 1.663 -11.128 -3.521 1.00 71.69 104 ALA A O 1
ATOM 809 N N . PRO A 1 105 ? 2.254 -12.655 -5.072 1.00 75.25 105 PRO A N 1
ATOM 810 C CA . PRO A 1 105 ? 3.669 -12.555 -4.761 1.00 75.25 105 PRO A CA 1
ATOM 811 C C . PRO A 1 105 ? 4.180 -11.166 -5.155 1.00 75.25 105 PRO A C 1
ATOM 813 O O . PRO A 1 105 ? 3.978 -10.699 -6.283 1.00 75.25 105 PRO A O 1
ATOM 816 N N . VAL A 1 106 ? 4.865 -10.519 -4.223 1.00 75.56 106 VAL A N 1
ATOM 817 C CA . VAL A 1 106 ? 5.619 -9.294 -4.443 1.00 75.56 106 VAL A CA 1
ATOM 818 C C . VAL A 1 106 ? 6.900 -9.642 -5.192 1.00 75.56 106 VAL A C 1
ATOM 820 O O . VAL A 1 106 ? 7.574 -10.634 -4.917 1.00 75.56 106 VAL A O 1
ATOM 823 N N . ALA A 1 107 ? 7.225 -8.831 -6.197 1.00 74.56 107 ALA A N 1
ATOM 824 C CA . ALA A 1 107 ? 8.426 -9.030 -6.992 1.00 74.56 107 ALA A CA 1
ATOM 825 C C . ALA A 1 107 ? 9.679 -8.879 -6.110 1.00 74.56 107 ALA A C 1
ATOM 827 O O . ALA A 1 107 ? 9.764 -7.936 -5.324 1.00 74.56 107 ALA A O 1
ATOM 828 N N . ARG A 1 108 ? 10.668 -9.769 -6.258 1.00 75.12 108 ARG A N 1
ATOM 829 C CA . ARG A 1 108 ? 11.894 -9.761 -5.434 1.00 75.12 108 ARG A CA 1
ATOM 830 C C . ARG A 1 108 ? 12.718 -8.491 -5.577 1.00 75.12 108 ARG A C 1
ATOM 832 O O . ARG A 1 108 ? 13.498 -8.165 -4.697 1.00 75.12 108 ARG A O 1
ATOM 839 N N . GLU A 1 109 ? 12.534 -7.758 -6.671 1.00 79.88 109 GLU A N 1
ATOM 840 C CA . GLU A 1 109 ? 13.210 -6.485 -6.903 1.00 79.88 109 GLU A CA 1
ATOM 841 C C . GLU A 1 109 ? 12.529 -5.318 -6.166 1.00 79.88 109 GLU A C 1
ATOM 843 O O . GLU A 1 109 ? 13.024 -4.192 -6.220 1.00 79.88 109 GLU A O 1
ATOM 848 N N . LEU A 1 110 ? 11.388 -5.547 -5.497 1.00 80.44 110 LEU A N 1
ATOM 849 C CA . LEU A 1 110 ? 10.642 -4.491 -4.812 1.00 80.44 110 LEU A CA 1
ATOM 850 C C . LEU A 1 110 ? 11.454 -3.796 -3.705 1.00 80.44 110 LEU A C 1
ATOM 852 O O . LEU A 1 110 ? 11.440 -2.564 -3.689 1.00 80.44 110 LEU A O 1
ATOM 856 N N . PRO A 1 111 ? 12.208 -4.508 -2.839 1.00 82.44 111 PRO A N 1
ATOM 857 C CA . PRO A 1 111 ? 13.070 -3.874 -1.839 1.00 82.44 111 PRO A CA 1
ATOM 858 C C . PRO A 1 111 ? 14.111 -2.925 -2.449 1.00 82.44 111 PRO A C 1
ATOM 860 O O . PRO A 1 111 ? 14.357 -1.840 -1.925 1.00 82.44 111 PRO A O 1
ATOM 863 N N . ALA A 1 112 ? 14.670 -3.274 -3.613 1.00 83.50 112 ALA A N 1
ATOM 864 C CA . ALA A 1 112 ? 15.605 -2.416 -4.347 1.00 83.50 112 ALA A CA 1
ATOM 865 C C . ALA A 1 112 ? 14.928 -1.185 -4.986 1.00 83.50 112 ALA A C 1
ATOM 867 O O . ALA A 1 112 ? 15.606 -0.268 -5.442 1.00 83.50 112 ALA A O 1
ATOM 868 N N . ARG A 1 113 ? 13.592 -1.157 -5.018 1.00 86.19 113 ARG A N 1
ATOM 869 C CA . ARG A 1 113 ? 12.756 -0.097 -5.592 1.00 86.19 113 ARG A CA 1
ATOM 870 C C . ARG A 1 113 ? 11.936 0.639 -4.529 1.00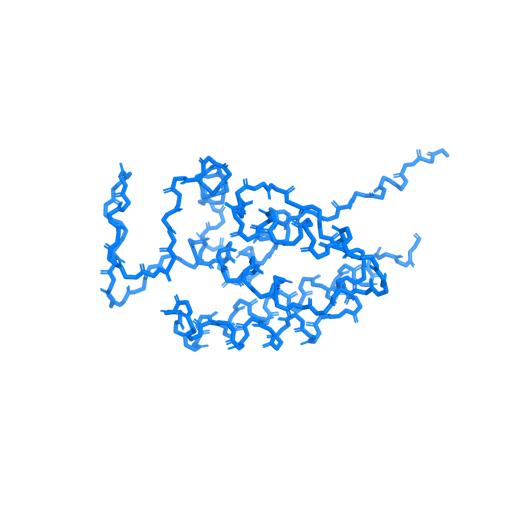 86.19 113 ARG A C 1
ATOM 872 O O . ARG A 1 113 ? 10.905 1.220 -4.864 1.00 86.19 113 ARG A O 1
ATOM 879 N N . ALA A 1 114 ? 12.381 0.636 -3.271 1.00 89.00 114 ALA A N 1
ATOM 880 C CA . ALA A 1 114 ? 11.668 1.253 -2.150 1.00 89.00 114 ALA A CA 1
ATOM 881 C C . ALA A 1 114 ? 11.246 2.710 -2.431 1.00 89.00 114 ALA A C 1
ATOM 883 O O . ALA A 1 114 ? 10.089 3.064 -2.204 1.00 89.00 114 ALA A O 1
ATOM 884 N N . ASP A 1 115 ? 12.127 3.533 -3.010 1.00 90.25 115 ASP A N 1
ATOM 885 C CA . ASP A 1 115 ? 11.805 4.917 -3.393 1.00 90.25 115 ASP A CA 1
ATOM 886 C C . ASP A 1 115 ? 10.695 5.005 -4.447 1.00 90.25 115 ASP A C 1
ATOM 888 O O . ASP A 1 115 ? 9.790 5.836 -4.348 1.00 90.25 115 ASP A O 1
ATOM 892 N N . ALA A 1 116 ? 10.718 4.113 -5.441 1.00 88.88 116 ALA A N 1
ATOM 893 C CA . ALA A 1 116 ? 9.690 4.063 -6.476 1.00 88.88 116 ALA A CA 1
ATOM 894 C C . ALA A 1 116 ? 8.332 3.634 -5.899 1.00 88.88 116 ALA A C 1
ATOM 896 O O . ALA A 1 116 ? 7.299 4.167 -6.305 1.00 88.88 116 ALA A O 1
ATOM 897 N N . VAL A 1 117 ? 8.323 2.719 -4.923 1.00 89.50 117 VAL A N 1
ATOM 898 C CA . VAL A 1 117 ? 7.105 2.335 -4.193 1.00 89.50 117 VAL A CA 1
ATOM 899 C C . VAL A 1 117 ? 6.569 3.514 -3.393 1.00 89.50 117 VAL A C 1
ATOM 901 O O . VAL A 1 117 ? 5.384 3.830 -3.499 1.00 89.50 117 VAL A O 1
ATOM 904 N N . ARG A 1 118 ? 7.436 4.206 -2.646 1.00 92.69 118 ARG A N 1
ATOM 905 C CA . ARG A 1 118 ? 7.072 5.400 -1.874 1.00 92.69 118 ARG A CA 1
ATOM 906 C C . ARG A 1 118 ? 6.431 6.461 -2.772 1.00 92.69 118 ARG A C 1
ATOM 908 O O . ARG A 1 118 ? 5.340 6.945 -2.473 1.00 92.69 118 ARG A O 1
ATOM 915 N N . ALA A 1 119 ? 7.053 6.763 -3.912 1.00 91.88 119 ALA A N 1
ATOM 916 C CA . ALA A 1 119 ? 6.519 7.702 -4.895 1.00 91.88 119 ALA A CA 1
ATOM 917 C C . ALA A 1 119 ? 5.173 7.236 -5.484 1.00 91.88 119 ALA A C 1
ATOM 919 O O . ALA A 1 119 ? 4.241 8.032 -5.606 1.00 91.88 119 ALA A O 1
ATOM 920 N N . ALA A 1 120 ? 5.036 5.945 -5.803 1.00 89.69 120 ALA A N 1
ATOM 921 C CA . ALA A 1 120 ? 3.800 5.386 -6.344 1.00 89.69 120 ALA A CA 1
ATOM 922 C C . ALA A 1 120 ? 2.634 5.469 -5.344 1.00 89.69 120 ALA A C 1
ATOM 924 O O . ALA A 1 120 ? 1.522 5.820 -5.740 1.00 89.69 120 ALA A O 1
ATOM 925 N N . VAL A 1 121 ? 2.882 5.205 -4.057 1.00 89.94 121 VAL A N 1
ATOM 926 C CA . VAL A 1 121 ? 1.884 5.353 -2.983 1.00 89.94 121 VAL A CA 1
ATOM 927 C C . VAL A 1 121 ? 1.409 6.801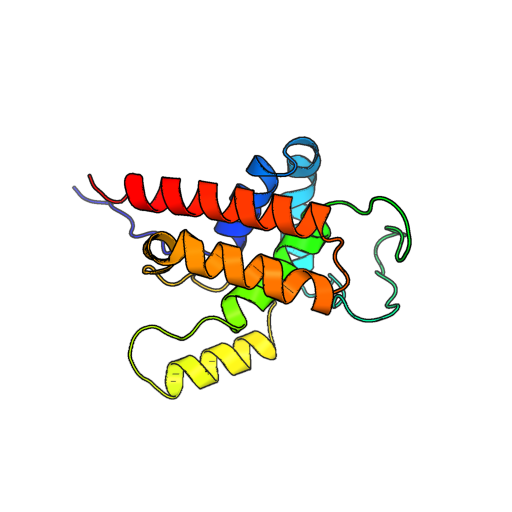 -2.881 1.00 89.94 121 VAL A C 1
ATOM 929 O O . VAL A 1 121 ? 0.202 7.054 -2.892 1.00 89.94 121 VAL A O 1
ATOM 932 N N . LEU A 1 122 ? 2.341 7.759 -2.856 1.00 91.75 122 LEU A N 1
ATOM 933 C CA . LEU A 1 122 ? 2.016 9.187 -2.791 1.00 91.75 122 LEU A CA 1
ATOM 934 C C . LEU A 1 122 ? 1.217 9.662 -4.015 1.00 91.75 122 LEU A C 1
ATOM 936 O O . LEU A 1 122 ? 0.309 10.477 -3.872 1.00 91.75 122 LEU A O 1
ATOM 940 N N . ALA A 1 123 ? 1.509 9.129 -5.203 1.00 86.62 123 ALA A N 1
ATOM 941 C CA . ALA A 1 123 ? 0.802 9.470 -6.438 1.00 86.62 123 ALA A CA 1
ATOM 942 C C . ALA A 1 123 ? -0.593 8.821 -6.552 1.00 86.62 123 ALA A C 1
ATOM 944 O O . ALA A 1 123 ? -1.479 9.345 -7.229 1.00 86.62 123 ALA A O 1
ATOM 945 N N . VAL A 1 124 ? -0.799 7.653 -5.939 1.00 81.12 124 VAL A N 1
ATOM 946 C CA . VAL A 1 124 ? -2.075 6.917 -5.978 1.00 81.12 124 VAL A CA 1
ATOM 947 C C . VAL A 1 124 ? -3.062 7.426 -4.948 1.00 81.12 124 VAL A C 1
ATOM 949 O O . VAL A 1 124 ? -4.248 7.520 -5.254 1.00 81.12 124 VAL A O 1
ATOM 952 N N . GLY A 1 125 ? -2.579 7.751 -3.754 1.00 72.06 125 GLY A N 1
ATOM 953 C CA . GLY A 1 125 ? -3.387 8.129 -2.603 1.00 72.06 125 GLY A CA 1
ATOM 954 C C . GLY A 1 125 ? -4.535 9.109 -2.885 1.00 72.06 125 GLY A C 1
ATOM 955 O O . GLY A 1 125 ? -5.686 8.777 -2.595 1.00 72.06 125 GLY A O 1
ATOM 956 N N . PRO A 1 126 ? -4.275 10.259 -3.537 1.00 73.56 126 PRO A N 1
ATOM 957 C CA . PRO A 1 126 ? -5.323 11.216 -3.896 1.00 73.56 126 PRO A CA 1
ATOM 958 C C . PRO A 1 126 ? -6.368 10.655 -4.870 1.00 73.56 126 PRO A C 1
ATOM 960 O O . PRO A 1 126 ? -7.543 10.997 -4.782 1.00 73.56 126 PRO A O 1
ATOM 963 N N . VAL A 1 127 ? -5.964 9.766 -5.785 1.00 72.19 127 VAL A N 1
ATOM 964 C CA . VAL A 1 127 ? -6.860 9.152 -6.784 1.00 72.19 127 VAL A CA 1
ATOM 965 C C . VAL A 1 127 ? -7.841 8.176 -6.133 1.00 7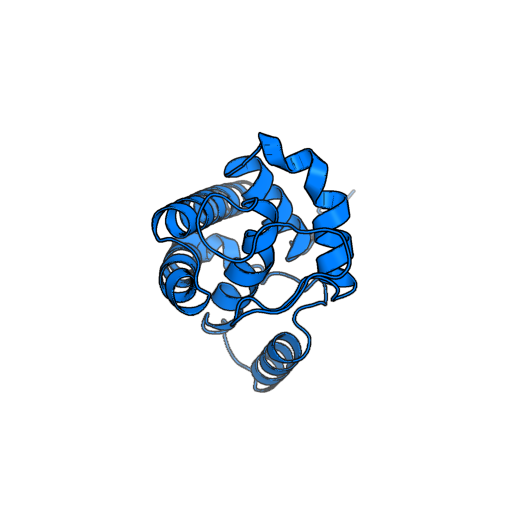2.19 127 VAL A C 1
ATOM 967 O O . VAL A 1 127 ? -8.959 8.024 -6.614 1.00 72.19 127 VAL A O 1
ATOM 970 N N . VAL A 1 128 ? -7.436 7.537 -5.034 1.00 68.62 128 VAL A N 1
ATOM 971 C CA . VAL A 1 128 ? -8.272 6.607 -4.255 1.00 68.62 128 VAL A CA 1
ATOM 972 C C . VAL A 1 128 ? -8.960 7.286 -3.062 1.00 68.62 128 VAL A C 1
ATOM 974 O O . VAL A 1 128 ? -9.491 6.613 -2.185 1.00 68.62 128 VAL A O 1
ATOM 977 N N . GLY A 1 129 ? -8.949 8.624 -3.006 1.00 69.69 129 GLY A N 1
ATOM 978 C CA . GLY A 1 129 ? -9.645 9.401 -1.976 1.00 69.69 129 GLY A CA 1
ATOM 979 C C . GLY A 1 129 ? -9.018 9.339 -0.578 1.00 69.69 129 GLY A C 1
ATOM 980 O O . GLY A 1 129 ? -9.686 9.668 0.400 1.00 69.69 129 GLY A O 1
ATOM 981 N N . VAL A 1 130 ? -7.752 8.927 -0.455 1.00 80.06 130 VAL A N 1
ATOM 982 C CA . VAL A 1 130 ? -7.034 8.880 0.828 1.00 80.06 130 VAL A CA 1
ATOM 983 C C . VAL A 1 130 ? -6.362 10.228 1.096 1.00 80.06 130 VAL A C 1
ATOM 985 O O . VAL A 1 130 ? -5.761 10.833 0.207 1.00 80.06 130 VAL A O 1
ATOM 988 N N . SER A 1 131 ? -6.443 10.712 2.341 1.00 82.44 131 SER A N 1
ATOM 989 C CA . SER A 1 131 ? -5.874 12.011 2.712 1.00 82.44 131 SER A CA 1
ATOM 990 C C . SER A 1 131 ? -4.345 12.045 2.544 1.00 82.44 131 SER A C 1
ATOM 992 O O . SER A 1 131 ? -3.675 11.037 2.800 1.00 82.44 131 SER A O 1
ATOM 994 N N . PRO A 1 132 ? -3.743 13.198 2.188 1.00 83.19 132 PRO A N 1
ATOM 995 C CA . PRO A 1 132 ? -2.293 13.305 1.998 1.00 83.19 132 PRO A CA 1
ATOM 996 C C . PRO A 1 132 ? -1.477 12.848 3.214 1.00 83.19 132 PRO A C 1
ATOM 998 O O . PRO A 1 132 ? -0.437 12.212 3.056 1.00 83.19 132 PRO A O 1
ATOM 1001 N N . ARG A 1 133 ? -1.966 13.121 4.433 1.00 86.38 133 ARG A N 1
ATOM 1002 C CA . ARG A 1 133 ? -1.328 12.692 5.688 1.00 86.38 133 ARG A CA 1
ATOM 1003 C C . ARG A 1 133 ? -1.234 11.167 5.783 1.00 86.38 133 ARG A C 1
ATOM 1005 O O . ARG A 1 133 ? -0.161 10.644 6.059 1.00 86.38 133 ARG A O 1
ATOM 1012 N N . ARG A 1 134 ? -2.330 10.454 5.511 1.00 85.44 134 ARG A N 1
ATOM 1013 C CA . ARG A 1 134 ? -2.364 8.982 5.528 1.00 85.44 134 ARG A CA 1
ATOM 1014 C C . ARG A 1 134 ? -1.520 8.380 4.414 1.00 85.44 134 ARG A C 1
ATOM 1016 O O . ARG A 1 134 ? -0.816 7.408 4.645 1.00 85.44 134 ARG A O 1
ATOM 1023 N N . CYS A 1 135 ? -1.532 8.994 3.233 1.00 87.94 135 CYS A N 1
ATOM 1024 C CA . CYS A 1 135 ? -0.682 8.563 2.126 1.00 87.94 135 CYS A CA 1
ATOM 1025 C C . CYS A 1 135 ? 0.799 8.629 2.497 1.00 87.94 135 CYS A C 1
ATOM 1027 O O . CYS A 1 135 ? 1.533 7.697 2.192 1.00 87.94 135 CYS A O 1
ATOM 1029 N N . ARG A 1 136 ? 1.226 9.695 3.188 1.00 92.62 136 ARG A N 1
ATOM 1030 C CA . ARG A 1 136 ? 2.598 9.814 3.703 1.00 92.62 136 ARG A CA 1
ATOM 1031 C C . ARG A 1 136 ? 2.915 8.729 4.727 1.00 92.62 136 ARG A C 1
ATOM 1033 O O . ARG A 1 136 ? 3.920 8.056 4.561 1.00 92.62 136 ARG A O 1
ATOM 1040 N N . LEU A 1 137 ? 2.030 8.487 5.700 1.00 92.50 137 LEU A N 1
ATOM 1041 C CA . LEU A 1 137 ? 2.214 7.412 6.688 1.00 92.50 137 LEU A CA 1
ATOM 1042 C C . LEU A 1 137 ? 2.395 6.039 6.025 1.00 92.50 137 LEU A C 1
ATOM 1044 O O . LEU A 1 137 ? 3.334 5.320 6.350 1.00 92.50 137 LEU A O 1
ATOM 1048 N N . ILE A 1 138 ? 1.538 5.699 5.058 1.00 92.44 138 ILE A N 1
ATOM 1049 C CA . ILE A 1 138 ? 1.632 4.433 4.316 1.00 92.44 138 ILE A CA 1
ATOM 1050 C C . ILE A 1 138 ? 2.925 4.388 3.493 1.00 92.44 138 ILE A C 1
ATOM 1052 O O . ILE A 1 138 ? 3.606 3.366 3.481 1.00 92.44 138 ILE A O 1
ATOM 1056 N N . ALA A 1 139 ? 3.276 5.481 2.811 1.00 93.31 139 ALA A N 1
ATOM 1057 C CA . ALA A 1 139 ? 4.460 5.547 1.960 1.00 93.31 139 ALA A CA 1
ATOM 1058 C C . ALA A 1 139 ? 5.756 5.395 2.768 1.00 93.31 139 ALA A C 1
ATOM 1060 O O . ALA A 1 139 ? 6.638 4.636 2.370 1.00 93.31 139 ALA A O 1
ATOM 1061 N N . ASP A 1 140 ? 5.861 6.086 3.902 1.00 95.44 140 ASP A N 1
ATOM 1062 C CA . ASP A 1 140 ? 7.039 6.060 4.767 1.00 95.44 140 ASP A CA 1
ATOM 1063 C C . ASP A 1 140 ? 7.178 4.705 5.475 1.00 95.44 140 ASP A C 1
ATOM 1065 O O . ASP A 1 140 ? 8.277 4.151 5.536 1.00 95.44 140 ASP A O 1
ATOM 1069 N N . ALA A 1 141 ? 6.066 4.112 5.921 1.00 94.75 141 ALA A N 1
ATOM 1070 C CA . ALA A 1 141 ? 6.065 2.761 6.473 1.00 94.75 141 ALA A CA 1
ATOM 1071 C C . ALA A 1 141 ? 6.459 1.708 5.429 1.00 94.75 141 ALA A C 1
ATOM 1073 O O . ALA A 1 141 ? 7.322 0.876 5.703 1.00 94.75 141 ALA A O 1
ATOM 1074 N N . ALA A 1 142 ? 5.895 1.767 4.218 1.00 92.88 142 ALA A N 1
ATOM 1075 C CA . ALA A 1 142 ? 6.265 0.870 3.123 1.00 92.88 142 ALA A CA 1
ATOM 1076 C C . ALA A 1 142 ? 7.743 1.008 2.750 1.00 92.88 142 ALA A C 1
ATOM 1078 O O . ALA A 1 142 ? 8.429 0.006 2.562 1.00 92.88 142 ALA A O 1
ATOM 1079 N N . TYR A 1 143 ? 8.257 2.236 2.702 1.00 92.81 143 TYR A N 1
ATOM 1080 C CA . TYR A 1 143 ? 9.673 2.493 2.471 1.00 92.81 143 TYR A CA 1
ATOM 1081 C C . TYR A 1 143 ? 10.554 1.854 3.555 1.00 92.81 143 TYR A C 1
ATOM 1083 O O . TYR A 1 143 ? 11.474 1.104 3.232 1.00 92.81 143 TYR A O 1
ATOM 1091 N N . ALA A 1 144 ? 10.239 2.077 4.835 1.00 92.50 144 ALA A N 1
ATOM 1092 C CA . ALA A 1 144 ? 10.988 1.506 5.953 1.00 92.50 144 ALA A CA 1
ATOM 1093 C C . ALA A 1 144 ? 10.967 -0.033 5.954 1.00 92.50 144 ALA A C 1
ATOM 1095 O O . ALA A 1 144 ? 12.005 -0.661 6.159 1.00 92.50 144 ALA A O 1
ATOM 1096 N N . VAL A 1 145 ? 9.807 -0.642 5.684 1.00 91.94 145 VAL A N 1
ATOM 1097 C CA . VAL A 1 145 ? 9.652 -2.099 5.536 1.00 91.94 145 VAL A CA 1
ATOM 1098 C C . VAL A 1 145 ? 10.551 -2.628 4.419 1.00 91.94 145 VAL A C 1
ATOM 1100 O O . VAL A 1 145 ? 11.348 -3.539 4.637 1.00 91.94 145 VAL A O 1
ATOM 1103 N N . LEU A 1 146 ? 10.484 -2.025 3.233 1.00 90.56 146 LEU A N 1
ATOM 1104 C CA . LEU A 1 146 ? 11.266 -2.463 2.078 1.00 90.56 146 LEU A CA 1
ATOM 1105 C C . LEU A 1 146 ? 12.775 -2.307 2.293 1.00 90.56 146 LEU A C 1
ATOM 1107 O O . LEU A 1 146 ? 13.537 -3.167 1.856 1.00 90.56 146 LEU A O 1
ATOM 1111 N N . LEU A 1 147 ? 13.219 -1.268 3.007 1.00 90.38 147 LEU A N 1
ATOM 1112 C CA . LEU A 1 147 ? 14.625 -1.134 3.390 1.00 90.38 147 LEU A CA 1
ATOM 1113 C C . LEU A 1 147 ? 15.084 -2.242 4.345 1.00 90.38 147 LEU A C 1
ATOM 1115 O O . LEU A 1 147 ? 16.185 -2.761 4.169 1.00 90.38 147 LEU A O 1
ATOM 1119 N N . ARG A 1 148 ? 14.256 -2.650 5.318 1.00 88.44 148 ARG A N 1
ATOM 1120 C CA . ARG A 1 148 ? 14.589 -3.781 6.205 1.00 88.44 148 ARG A CA 1
ATOM 1121 C C . ARG A 1 148 ? 14.765 -5.075 5.416 1.00 88.44 148 ARG A C 1
ATOM 1123 O O . ARG A 1 148 ? 15.753 -5.773 5.619 1.00 88.44 148 ARG A O 1
ATOM 1130 N N . HIS A 1 149 ? 13.870 -5.347 4.466 1.00 84.75 149 HIS A N 1
ATOM 1131 C CA . HIS A 1 149 ? 13.978 -6.507 3.573 1.00 84.75 149 HIS A CA 1
ATOM 1132 C C . HIS A 1 149 ? 15.202 -6.442 2.655 1.00 84.75 149 HIS A C 1
ATOM 1134 O O . HIS A 1 149 ? 15.838 -7.462 2.404 1.00 84.75 149 HIS A O 1
ATOM 1140 N N . ARG A 1 150 ? 15.584 -5.244 2.192 1.00 82.75 150 ARG A N 1
ATOM 1141 C CA . ARG A 1 150 ? 16.812 -5.045 1.405 1.00 82.75 150 ARG A CA 1
ATOM 1142 C C . ARG A 1 150 ? 18.066 -5.398 2.208 1.00 82.75 150 ARG A C 1
ATOM 1144 O O . ARG A 1 150 ? 18.985 -5.983 1.645 1.00 82.75 150 ARG A O 1
ATOM 1151 N N . SER A 1 151 ? 18.103 -5.041 3.490 1.00 75.25 151 SER A N 1
ATOM 1152 C CA . SER A 1 151 ? 19.248 -5.304 4.370 1.00 75.25 151 SER A CA 1
ATOM 1153 C C . SER A 1 151 ? 19.264 -6.729 4.939 1.00 75.25 151 SER A C 1
ATOM 1155 O O . SER A 1 151 ? 20.337 -7.248 5.221 1.00 75.25 151 SER A O 1
ATOM 1157 N N . GLY A 1 152 ? 18.101 -7.371 5.096 1.00 63.69 152 GLY A N 1
ATOM 1158 C CA . GLY A 1 152 ? 17.973 -8.734 5.632 1.00 63.69 152 GLY A CA 1
ATOM 1159 C C . GLY A 1 152 ? 18.238 -9.862 4.627 1.00 63.69 152 GLY A C 1
ATOM 1160 O O . GLY A 1 152 ? 18.445 -10.996 5.038 1.00 63.69 152 GLY A O 1
ATOM 1161 N N . GLY A 1 153 ? 18.258 -9.572 3.321 1.00 53.34 153 GLY A N 1
ATOM 1162 C CA . GLY A 1 153 ? 18.549 -10.549 2.258 1.00 53.34 153 GLY A CA 1
ATOM 1163 C C . GLY A 1 153 ? 20.038 -10.738 1.930 1.00 53.34 153 GLY A C 1
ATOM 1164 O O . GLY A 1 153 ? 20.352 -11.274 0.871 1.00 53.34 153 GLY A O 1
ATOM 1165 N N . GLY A 1 154 ? 20.942 -10.239 2.780 1.00 39.88 154 GLY A N 1
ATOM 1166 C CA . GLY A 1 154 ? 22.395 -10.233 2.573 1.00 39.88 154 GLY A CA 1
ATOM 1167 C C . GLY A 1 154 ? 23.178 -11.072 3.586 1.00 39.88 154 GLY A C 1
ATOM 1168 O O . GLY A 1 154 ? 24.214 -10.617 4.067 1.00 39.88 154 GLY A O 1
ATOM 1169 N N . SER A 1 155 ? 22.684 -12.253 3.961 1.00 33.66 155 SER A N 1
ATOM 1170 C CA . SER A 1 155 ? 23.405 -13.218 4.808 1.00 33.66 155 SER A CA 1
ATOM 1171 C C . SER A 1 155 ? 23.279 -14.632 4.266 1.00 33.66 155 SER A C 1
ATOM 1173 O O . SER A 1 155 ? 22.165 -14.987 3.821 1.00 33.66 155 SER A O 1
#

Sequence (155 aa):
MTESTDRSLRLSDLVEEVVRTAAPQETALLPEVTAAWLAGDLGEPVRVGRWRGGRIGVGLDDGLLVTVVFPVLTAALSRMPAPGAERGRRRRWQRLRRHPRVDAPVARELPARADAVRAAVLAVGPVVGVSPRRCRLIADAAYAVLLRHRSGGGS

Secondary structure (DSSP, 8-state):
---------BHHHHHHHHHHHH-GGGGGGHHHHHHHHHHT-SPPSSS----TTS----SSS---THHHHHHHHHHHHHHSPPSS--HHHHHHHHHHHH-TTS-PBPPTTTGGGHHHHHHHHHHHGGGGT--HHHHHHHHHHHHHHHHHHHHHT--

pLDDT: mean 71.61, std 19.11, range [32.38, 95.44]

Organism: NCBI:txid291594